Protein AF-N1QW57-F1 (afdb_monomer)

pLDDT: mean 80.76, std 14.28, range [42.31, 97.06]

Radius of gyration: 28.17 Å; Cα contacts (8 Å, |Δi|>4): 76; chains: 1; bounding box: 62×43×68 Å

InterPro domains:
  IPR036249 Thioredoxin-like superfamily [SSF52833] (22-96)

Secondary structure (DSSP, 8-state):
-HHHHHHHHHHHHHHHHHHHHHHHHHHHHHHTT--HHHHHHHHHHHHHHHHHHHHHHHHHHHTTTTSEEE--HHHHHHHHHH-S--EEE---SSSS-----EEE---

Structure (mmCIF, N/CA/C/O backbone):
data_AF-N1QW57-F1
#
_entry.id   AF-N1QW57-F1
#
loop_
_atom_site.group_PDB
_atom_site.id
_atom_site.type_sy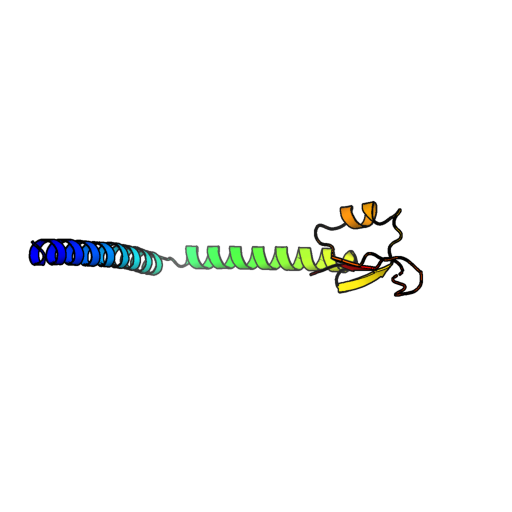mbol
_atom_site.label_atom_id
_atom_site.label_alt_id
_atom_site.label_comp_id
_atom_site.label_asym_id
_atom_site.label_entity_id
_atom_site.label_seq_id
_atom_site.pdbx_PDB_ins_code
_atom_site.Cartn_x
_atom_site.Cartn_y
_atom_site.Cartn_z
_atom_site.occupancy
_atom_site.B_iso_or_equiv
_atom_site.auth_seq_id
_atom_site.auth_comp_id
_atom_site.auth_asym_id
_atom_site.auth_atom_id
_atom_site.pdbx_PDB_model_num
ATOM 1 N N . MET A 1 1 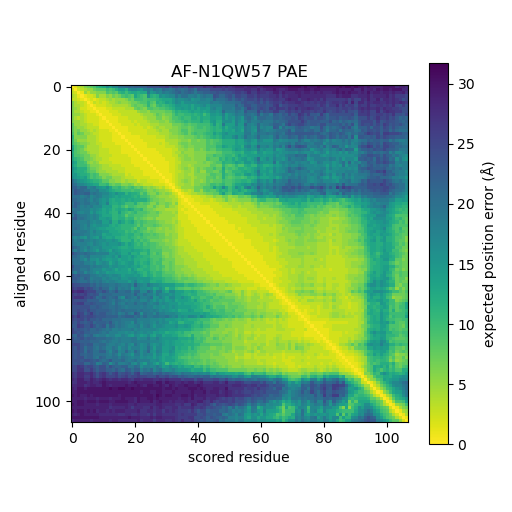? -10.696 32.032 45.549 1.00 55.47 1 MET A N 1
ATOM 2 C CA . MET A 1 1 ? -11.832 31.675 44.654 1.00 55.47 1 MET A CA 1
ATOM 3 C C . MET A 1 1 ? -11.753 30.224 44.155 1.00 55.47 1 MET A C 1
ATOM 5 O O . MET A 1 1 ? -12.506 29.806 43.285 1.00 55.47 1 MET A O 1
ATOM 9 N N . ASP A 1 2 ? -10.868 29.422 44.732 1.00 60.19 2 ASP A N 1
ATOM 10 C CA . ASP A 1 2 ? -10.114 28.413 43.985 1.00 60.19 2 ASP A CA 1
ATOM 11 C C . ASP A 1 2 ? -10.841 27.064 43.961 1.00 60.19 2 ASP A C 1
ATOM 13 O O . ASP A 1 2 ? -10.852 26.379 42.943 1.00 60.19 2 ASP A O 1
ATOM 17 N N . GLY A 1 3 ? -11.586 26.749 45.029 1.00 69.44 3 GLY A N 1
ATOM 18 C CA . GLY A 1 3 ? -12.491 25.595 45.067 1.00 69.44 3 GLY A CA 1
ATOM 19 C C . GLY A 1 3 ? -13.627 25.661 44.036 1.00 69.44 3 GLY A C 1
ATOM 20 O O . GLY A 1 3 ? -14.064 24.620 43.556 1.00 69.44 3 GLY A O 1
ATOM 21 N N . VAL A 1 4 ? -14.066 26.862 43.630 1.00 76.31 4 VAL A N 1
ATOM 22 C CA . VAL A 1 4 ? -15.073 27.018 42.559 1.00 76.31 4 VAL A CA 1
ATOM 23 C C . VAL A 1 4 ? -14.456 26.699 41.195 1.00 76.31 4 VAL A C 1
ATOM 25 O O . VAL A 1 4 ? -15.071 26.010 40.387 1.00 76.31 4 VAL A O 1
ATOM 28 N N . ILE A 1 5 ? -13.214 27.136 40.961 1.00 79.12 5 ILE A N 1
ATOM 29 C CA . ILE A 1 5 ? -12.457 26.824 39.739 1.00 79.12 5 ILE A CA 1
ATOM 30 C C . ILE A 1 5 ? -12.185 25.313 39.659 1.00 79.12 5 ILE A C 1
ATOM 32 O O . ILE A 1 5 ? -12.412 24.712 38.611 1.00 79.12 5 ILE A O 1
ATOM 36 N N . GLY A 1 6 ? -11.800 24.686 40.777 1.00 79.56 6 GLY A N 1
ATOM 37 C CA . GLY A 1 6 ? -11.630 23.233 40.880 1.00 79.56 6 GLY A CA 1
ATOM 38 C C . GLY A 1 6 ? -12.894 22.456 40.501 1.00 79.56 6 GLY A C 1
ATOM 39 O O . GLY A 1 6 ? -12.837 21.602 39.621 1.00 79.56 6 GLY A O 1
ATOM 40 N N . GLN A 1 7 ? -14.051 22.808 41.074 1.00 81.06 7 GLN A N 1
ATOM 41 C CA . GLN A 1 7 ? -15.334 22.163 40.749 1.00 81.06 7 GLN A CA 1
ATOM 42 C C . GLN A 1 7 ? -15.790 22.376 39.295 1.00 81.06 7 GLN A C 1
ATOM 44 O O . GLN A 1 7 ? -16.505 21.536 38.748 1.00 81.06 7 GLN A O 1
ATOM 49 N N . ILE A 1 8 ? -15.423 23.493 38.659 1.00 84.31 8 ILE A N 1
ATOM 50 C CA . ILE A 1 8 ? -15.710 23.730 37.23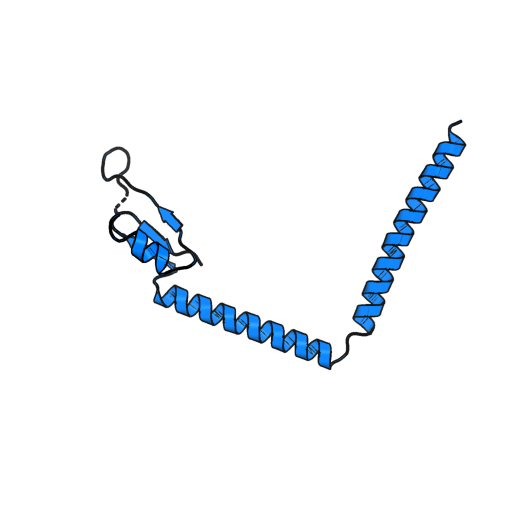5 1.00 84.31 8 ILE A CA 1
ATOM 51 C C . ILE A 1 8 ? -14.820 22.839 36.361 1.00 84.31 8 ILE A C 1
ATOM 53 O O . ILE A 1 8 ? -15.330 22.184 35.451 1.00 84.31 8 ILE A O 1
ATOM 57 N N . LEU A 1 9 ? -13.519 22.766 36.661 1.00 85.56 9 LEU A N 1
ATOM 58 C CA . LEU A 1 9 ? -12.569 21.923 35.935 1.00 85.56 9 LEU A CA 1
ATOM 59 C C . LEU A 1 9 ? -12.914 20.432 36.071 1.00 85.56 9 LEU A C 1
ATOM 61 O O . LEU A 1 9 ? -12.962 19.724 35.070 1.00 85.56 9 LEU A O 1
ATOM 65 N N . GLU A 1 10 ? -13.231 19.975 37.283 1.00 86.62 10 GLU A N 1
ATOM 66 C CA . GLU A 1 10 ? -13.686 18.608 37.565 1.00 86.62 10 GLU A CA 1
ATOM 67 C C . GLU A 1 10 ? -14.921 18.243 36.725 1.00 86.62 10 GLU A C 1
ATOM 69 O O . GLU A 1 10 ? -14.929 17.217 36.046 1.00 86.62 10 GLU A O 1
ATOM 74 N N . LYS A 1 11 ? -15.934 19.121 36.675 1.00 87.44 11 LYS A N 1
ATOM 75 C CA . LYS A 1 11 ? -17.132 18.922 35.841 1.00 87.44 11 LYS A CA 1
ATOM 76 C C . LYS A 1 11 ? -16.829 18.910 34.343 1.00 87.44 11 LYS A C 1
ATOM 78 O O . LYS A 1 11 ? -17.452 18.136 33.619 1.00 87.44 11 LYS A O 1
ATOM 83 N N . GLN A 1 12 ? -15.892 19.731 33.866 1.00 86.00 12 GLN A N 1
ATOM 84 C CA . GLN A 1 12 ? -15.476 19.714 32.459 1.00 86.00 12 GLN A CA 1
ATOM 85 C C . GLN A 1 12 ? -14.743 18.417 32.098 1.00 86.00 12 GLN A C 1
ATOM 87 O O . GLN A 1 12 ? -15.057 17.821 31.069 1.00 86.00 12 GLN A O 1
ATOM 92 N N . VAL A 1 13 ? -13.840 17.931 32.956 1.00 90.25 13 VAL A N 1
ATOM 93 C CA . VAL A 1 13 ? -13.162 16.636 32.770 1.00 90.25 13 VAL A CA 1
ATOM 94 C C . VAL A 1 13 ? -14.171 15.485 32.798 1.00 90.25 13 VAL A C 1
ATOM 96 O O . VAL A 1 13 ? -14.146 14.640 31.907 1.00 90.25 13 VAL A O 1
ATOM 99 N N . LEU A 1 14 ? -15.113 15.485 33.748 1.00 92.69 14 LEU A N 1
ATOM 100 C CA . LEU A 1 14 ? -16.160 14.462 33.839 1.00 92.69 14 LEU A CA 1
ATOM 101 C C . LEU A 1 14 ? -17.086 14.469 32.608 1.00 92.69 14 LEU A C 1
ATOM 103 O O . LEU A 1 14 ? -17.470 13.412 32.114 1.00 92.69 14 LEU A O 1
ATOM 107 N N . SER A 1 15 ? -17.423 15.653 32.085 1.00 91.94 15 SER A N 1
ATOM 108 C CA . SER A 1 15 ? -18.224 15.781 30.861 1.00 91.94 15 SER A CA 1
ATOM 109 C C . SER A 1 15 ? -17.465 15.340 29.609 1.00 91.94 15 SER A C 1
ATOM 111 O O . SER A 1 15 ? -18.083 14.799 28.695 1.00 91.94 15 SER A O 1
ATOM 113 N N . ALA A 1 16 ? -16.151 15.574 29.549 1.00 91.19 16 ALA A N 1
ATOM 114 C CA . ALA A 1 16 ? -15.314 15.129 28.440 1.00 91.19 16 ALA A CA 1
ATOM 115 C C . ALA A 1 16 ? -15.108 13.607 28.462 1.00 91.19 16 ALA A C 1
ATOM 117 O O . ALA A 1 16 ? -15.140 12.984 27.406 1.00 91.19 16 ALA A O 1
ATOM 118 N N . ALA A 1 17 ? -14.957 13.011 29.650 1.00 91.88 17 ALA A N 1
ATOM 119 C CA . ALA A 1 17 ? -14.893 11.562 29.824 1.00 91.88 17 ALA A CA 1
ATOM 120 C C . ALA A 1 17 ? -16.179 10.886 29.324 1.00 91.88 17 ALA A C 1
ATOM 122 O O . ALA A 1 17 ? -16.104 10.026 28.451 1.00 91.88 17 ALA A O 1
ATOM 123 N N . LYS A 1 18 ? -17.354 11.360 29.766 1.00 94.31 18 LYS A N 1
ATOM 124 C CA . LYS A 1 18 ? -18.646 10.831 29.300 1.00 94.31 18 LYS A CA 1
ATOM 125 C C . LYS A 1 18 ? -18.822 10.918 27.788 1.00 94.31 18 LYS A C 1
ATOM 127 O O . LYS A 1 18 ? -19.124 9.915 27.166 1.00 94.31 18 LYS A O 1
ATOM 132 N N . ALA A 1 19 ? -18.506 12.059 27.172 1.00 93.19 19 ALA A N 1
ATOM 133 C CA . ALA A 1 19 ? -18.589 12.207 25.715 1.00 93.19 19 ALA A CA 1
ATOM 134 C C . ALA A 1 19 ? -17.623 11.286 24.926 1.00 93.19 19 ALA A C 1
ATOM 136 O O . ALA A 1 19 ? -17.761 11.146 23.708 1.00 93.19 19 ALA A O 1
ATOM 137 N N . VAL A 1 20 ? -16.637 10.671 25.591 1.00 94.25 20 VAL A N 1
ATOM 138 C CA . VAL A 1 20 ? -15.782 9.612 25.031 1.00 94.25 20 VAL A CA 1
ATOM 139 C C . VAL A 1 20 ? -16.356 8.218 25.314 1.00 94.25 20 VAL A C 1
ATOM 141 O O . VAL A 1 20 ? -16.298 7.377 24.421 1.00 94.25 20 VAL A O 1
ATOM 144 N N . GLU A 1 21 ? -16.940 7.985 26.495 1.00 94.69 21 GLU A N 1
ATOM 145 C CA . GLU A 1 21 ? -17.665 6.751 26.848 1.00 94.69 21 GLU A CA 1
ATOM 146 C C . GLU A 1 21 ? -18.907 6.553 25.961 1.00 94.69 21 GLU A C 1
ATOM 148 O O . GLU A 1 21 ? -18.986 5.546 25.265 1.00 94.69 21 GLU A O 1
ATOM 153 N N . ASP A 1 22 ? -19.796 7.549 25.869 1.00 95.25 22 ASP A N 1
ATOM 154 C CA . ASP A 1 22 ? -21.002 7.536 25.022 1.00 95.25 22 ASP A CA 1
ATOM 155 C C . ASP A 1 22 ? -20.648 7.160 23.565 1.00 95.25 22 ASP A C 1
ATOM 157 O O . ASP A 1 22 ? -21.285 6.320 22.928 1.00 95.25 22 ASP A O 1
ATOM 161 N N . LYS A 1 23 ? -19.557 7.741 23.048 1.00 93.69 23 LYS A N 1
ATOM 162 C CA . LYS A 1 23 ? -19.041 7.494 21.695 1.00 93.69 23 LYS A CA 1
ATOM 163 C C . LYS A 1 23 ? -18.382 6.116 21.537 1.00 93.69 23 LYS A C 1
ATOM 165 O O . LYS A 1 23 ? -18.281 5.611 20.415 1.00 93.69 23 LYS A O 1
ATOM 170 N N . LEU A 1 24 ? -17.871 5.520 22.612 1.00 93.44 24 LEU A N 1
ATOM 171 C CA . LEU A 1 24 ? -17.339 4.157 22.602 1.00 93.44 24 LEU A CA 1
ATOM 172 C C . LEU A 1 24 ? -18.489 3.142 22.606 1.00 93.44 24 LEU A C 1
ATOM 174 O O . LEU A 1 24 ? -18.470 2.218 21.794 1.00 93.44 24 LEU A O 1
ATOM 178 N N . ASP A 1 25 ? -19.518 3.375 23.419 1.00 93.50 25 ASP A N 1
ATOM 179 C CA . ASP A 1 25 ? -20.730 2.553 23.469 1.00 93.50 25 ASP A CA 1
ATOM 180 C C . ASP A 1 25 ? -21.497 2.587 22.137 1.00 93.50 25 ASP A C 1
ATOM 182 O O . ASP A 1 25 ? -21.926 1.539 21.653 1.00 93.50 25 ASP A O 1
ATOM 186 N N . GLU A 1 26 ? -21.581 3.741 21.459 1.00 92.81 26 GLU A N 1
ATOM 187 C CA . GLU A 1 26 ? -22.100 3.828 20.082 1.00 92.81 26 GLU A CA 1
ATOM 188 C C . GLU A 1 26 ? -21.339 2.914 19.102 1.00 92.81 26 GLU A C 1
ATOM 190 O O . GLU A 1 26 ? -21.952 2.273 18.246 1.00 92.81 26 GLU A O 1
ATOM 195 N N . GLN A 1 27 ? -20.008 2.826 19.222 1.00 88.62 27 GLN A N 1
ATOM 196 C CA . GLN A 1 27 ? -19.179 1.976 18.359 1.00 88.62 27 GLN A CA 1
ATOM 197 C C . GLN A 1 27 ? -19.322 0.488 18.704 1.00 88.62 27 GLN A C 1
ATOM 199 O O . GLN A 1 27 ? -19.371 -0.339 17.792 1.00 88.62 27 GLN A O 1
ATOM 204 N N . ILE A 1 28 ? -19.438 0.138 19.988 1.00 89.88 28 ILE A N 1
ATOM 205 C CA . ILE A 1 28 ? -19.708 -1.236 20.439 1.00 89.88 28 ILE A CA 1
ATOM 206 C C . ILE A 1 28 ? -21.083 -1.681 19.930 1.00 89.88 28 ILE A C 1
ATOM 208 O O . ILE A 1 28 ? -21.184 -2.683 19.224 1.00 89.88 28 ILE A O 1
ATOM 212 N N . ALA A 1 29 ? -22.123 -0.882 20.169 1.00 88.94 29 ALA A N 1
ATOM 213 C CA . ALA A 1 29 ? -23.485 -1.186 19.744 1.00 88.94 29 ALA A CA 1
ATOM 214 C C . ALA A 1 29 ? -23.664 -1.178 18.212 1.00 88.94 29 ALA A C 1
ATOM 216 O O . ALA A 1 29 ? -24.655 -1.717 17.718 1.00 88.94 29 ALA A O 1
ATOM 217 N N . ALA A 1 30 ? -22.749 -0.566 17.451 1.00 84.75 30 ALA A N 1
ATOM 218 C CA . ALA A 1 30 ? -22.682 -0.693 15.994 1.00 84.75 30 ALA A CA 1
ATOM 219 C C . ALA A 1 30 ? -22.007 -2.006 15.555 1.00 84.75 30 ALA A C 1
ATOM 221 O O . ALA A 1 30 ? -22.482 -2.644 14.620 1.00 84.75 30 ALA A O 1
ATOM 222 N N . LEU A 1 31 ? -20.947 -2.444 16.245 1.00 81.00 31 LEU A N 1
ATOM 223 C CA . LEU A 1 31 ? -20.282 -3.729 15.985 1.00 81.00 31 LEU A CA 1
ATOM 224 C C . LEU A 1 31 ? -21.172 -4.932 16.334 1.00 81.00 31 LEU A C 1
ATOM 226 O O . LEU A 1 31 ? -21.158 -5.921 15.609 1.00 81.00 31 LEU A O 1
ATOM 230 N N . GLU A 1 32 ? -21.986 -4.840 17.389 1.00 80.94 32 GLU A N 1
ATOM 231 C CA . GLU A 1 32 ? -22.980 -5.868 17.749 1.00 80.94 32 GLU A CA 1
ATOM 232 C C . GLU A 1 32 ? -24.142 -5.976 16.746 1.00 80.94 32 GLU A C 1
ATOM 234 O O . GLU A 1 32 ? -24.828 -6.995 16.697 1.00 80.94 32 GLU A O 1
ATOM 239 N N . ARG A 1 33 ? -24.362 -4.932 15.936 1.00 81.56 33 ARG A N 1
ATOM 240 C CA . ARG A 1 33 ? -25.363 -4.894 14.859 1.00 81.56 33 ARG A CA 1
ATOM 241 C C . ARG A 1 33 ? -24.813 -5.306 13.491 1.00 81.56 33 ARG A C 1
ATOM 243 O O . ARG A 1 33 ? -25.586 -5.330 12.539 1.00 81.56 33 ARG A O 1
ATOM 250 N N . LEU A 1 34 ? -23.518 -5.616 13.387 1.00 79.50 34 LEU A N 1
ATOM 251 C CA . LEU A 1 34 ? -22.882 -6.021 12.135 1.00 79.50 34 LEU A CA 1
ATOM 252 C C . LEU A 1 34 ? -23.418 -7.395 11.703 1.00 79.50 34 LEU A C 1
ATOM 254 O O . LEU A 1 34 ? -23.124 -8.413 12.333 1.00 79.50 34 LEU A O 1
ATOM 258 N N . ASP A 1 35 ? -24.229 -7.415 10.650 1.00 82.19 35 ASP A N 1
ATOM 259 C CA . ASP A 1 35 ? -24.908 -8.627 10.198 1.00 82.19 35 ASP A CA 1
ATOM 260 C C . ASP A 1 35 ? -23.993 -9.540 9.339 1.00 82.19 35 ASP A C 1
ATOM 262 O O . ASP A 1 35 ? -22.872 -9.161 8.970 1.00 82.19 35 ASP A O 1
ATOM 266 N N . PRO A 1 36 ? -24.406 -10.793 9.052 1.00 82.94 36 PRO A N 1
ATOM 267 C CA . PRO A 1 36 ? -23.597 -11.714 8.252 1.00 82.94 36 PRO A CA 1
ATOM 268 C C . PRO A 1 36 ? -23.309 -11.224 6.824 1.00 82.94 36 PRO A C 1
ATOM 270 O O . PRO A 1 36 ? -22.278 -11.601 6.259 1.00 82.94 36 PRO A O 1
ATOM 273 N N . ASP A 1 37 ? -24.177 -10.381 6.258 1.00 85.25 37 ASP A N 1
AT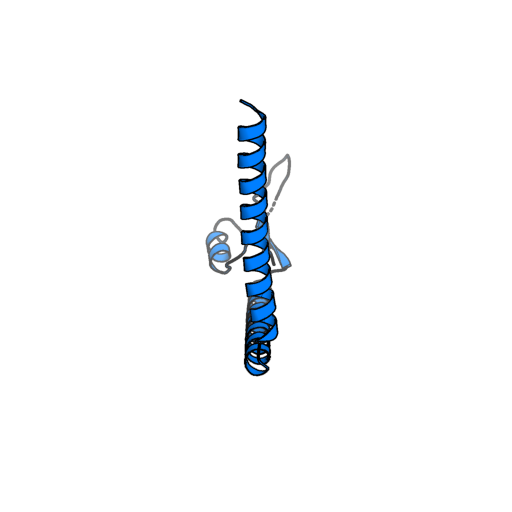OM 274 C CA . ASP A 1 37 ? -24.052 -9.879 4.890 1.00 85.25 37 ASP A CA 1
ATOM 275 C C . ASP A 1 37 ? -23.026 -8.731 4.834 1.00 85.25 37 ASP A C 1
ATOM 277 O O . ASP A 1 37 ? -22.168 -8.719 3.948 1.00 85.25 37 ASP A O 1
ATOM 281 N N . ASP A 1 38 ? -23.006 -7.845 5.836 1.00 87.38 38 ASP A N 1
ATOM 282 C CA . ASP A 1 38 ? -21.948 -6.847 6.063 1.00 87.38 38 ASP A CA 1
ATOM 283 C C . ASP A 1 38 ? -20.560 -7.508 6.209 1.00 87.38 38 ASP A C 1
ATOM 285 O O . ASP A 1 38 ? -19.552 -7.025 5.672 1.00 87.38 38 ASP A O 1
ATOM 289 N N . ILE A 1 39 ? -20.490 -8.649 6.908 1.00 87.62 39 ILE A N 1
ATOM 290 C CA . ILE A 1 39 ? -19.249 -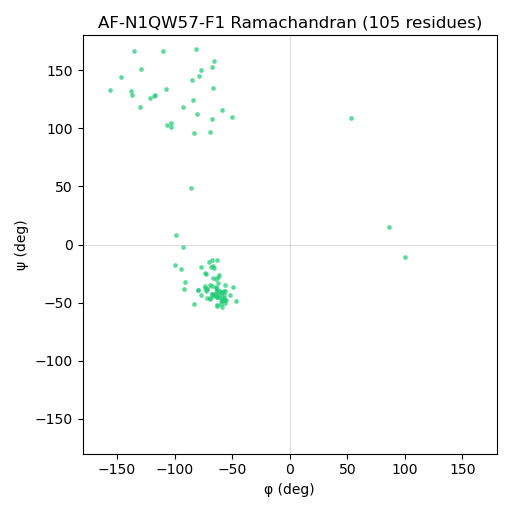9.418 7.095 1.00 87.62 39 ILE A CA 1
ATOM 291 C C . ILE A 1 39 ? -18.756 -10.015 5.767 1.00 87.62 39 ILE A C 1
ATOM 293 O O . ILE A 1 39 ? -17.557 -9.921 5.467 1.00 87.62 39 ILE A O 1
ATOM 297 N N . GLU A 1 40 ? -19.638 -10.596 4.949 1.00 90.81 40 GLU A N 1
ATOM 298 C CA . GLU A 1 40 ? -19.243 -11.139 3.643 1.00 90.81 40 GLU A CA 1
ATOM 299 C C . GLU A 1 40 ? -18.928 -10.014 2.639 1.00 90.81 40 GLU A C 1
ATOM 301 O O . GLU A 1 40 ? -17.912 -10.091 1.950 1.00 90.81 40 GLU A O 1
ATOM 306 N N . ALA A 1 41 ? -19.664 -8.898 2.637 1.00 91.81 41 ALA A N 1
ATOM 307 C CA . ALA A 1 41 ? -19.338 -7.714 1.834 1.00 91.81 41 ALA A CA 1
ATOM 308 C C . ALA A 1 41 ? -17.957 -7.124 2.196 1.00 91.81 41 ALA A C 1
ATOM 310 O O . ALA A 1 41 ? -17.161 -6.753 1.321 1.00 91.81 41 ALA A O 1
ATOM 311 N N . LEU A 1 42 ? -17.605 -7.093 3.487 1.00 91.50 42 LEU A N 1
ATOM 312 C CA . LEU A 1 42 ? -16.265 -6.723 3.954 1.00 91.50 42 LEU A CA 1
ATOM 313 C C . LEU A 1 42 ? -15.194 -7.721 3.475 1.00 91.50 42 LEU A C 1
ATOM 315 O O . LEU A 1 42 ? -14.075 -7.315 3.130 1.00 91.50 42 LEU A O 1
ATOM 319 N N . ARG A 1 43 ? -15.516 -9.017 3.427 1.00 94.31 43 ARG A N 1
ATOM 320 C CA . ARG A 1 43 ? -14.632 -10.082 2.932 1.00 94.31 43 ARG A CA 1
ATOM 321 C C . ARG A 1 43 ? -14.414 -9.980 1.421 1.00 94.31 43 ARG A C 1
ATOM 323 O O . ARG A 1 43 ? -13.258 -9.982 0.994 1.00 94.31 43 ARG A O 1
ATOM 330 N N . GLU A 1 44 ? -15.466 -9.797 0.626 1.00 95.75 44 GLU A N 1
ATOM 331 C CA . GLU A 1 44 ? -15.383 -9.541 -0.817 1.00 95.75 44 GLU A CA 1
ATOM 332 C C . GLU A 1 44 ? -14.527 -8.307 -1.113 1.00 95.75 44 GLU A C 1
ATOM 334 O O . GLU A 1 44 ? -13.592 -8.365 -1.919 1.00 95.75 44 GLU A O 1
ATOM 339 N N . ARG A 1 45 ? -14.770 -7.199 -0.397 1.00 95.81 45 ARG A N 1
ATOM 340 C CA . ARG A 1 45 ? -13.989 -5.960 -0.514 1.00 95.81 45 ARG A CA 1
ATOM 341 C C . ARG A 1 45 ? -12.501 -6.196 -0.243 1.00 95.81 45 ARG A C 1
ATOM 343 O O . ARG A 1 45 ? -11.662 -5.702 -1.002 1.00 95.81 45 ARG A O 1
ATOM 350 N N . ARG A 1 46 ? -12.158 -6.974 0.792 1.00 96.94 46 ARG A N 1
ATOM 351 C CA . ARG A 1 46 ? -10.770 -7.374 1.099 1.00 96.94 46 ARG A CA 1
ATOM 352 C C . ARG A 1 46 ? -10.178 -8.260 -0.003 1.00 96.94 46 ARG A C 1
ATOM 354 O O . ARG A 1 46 ? -9.051 -8.014 -0.432 1.00 96.94 46 ARG A O 1
ATOM 361 N N . ILE A 1 47 ? -10.923 -9.241 -0.518 1.00 96.75 47 ILE A N 1
ATOM 362 C CA . ILE A 1 47 ? -10.482 -10.114 -1.622 1.00 96.75 47 ILE A CA 1
ATOM 363 C C . ILE A 1 47 ? -10.212 -9.295 -2.892 1.00 96.75 47 ILE A C 1
ATOM 365 O O . ILE A 1 47 ? -9.160 -9.456 -3.513 1.00 96.75 47 ILE A O 1
ATOM 369 N N . LEU A 1 48 ? -11.099 -8.364 -3.250 1.00 97.06 48 LEU A N 1
ATOM 370 C CA . LEU A 1 48 ? -10.932 -7.468 -4.397 1.00 97.06 48 LEU A CA 1
ATOM 371 C C . LEU A 1 48 ? -9.717 -6.539 -4.234 1.00 97.06 48 LEU A C 1
ATOM 373 O O . LEU A 1 48 ? -8.959 -6.343 -5.185 1.00 97.06 48 LEU A O 1
ATOM 377 N N . GLN A 1 49 ? -9.484 -6.000 -3.033 1.00 96.06 49 GLN A N 1
ATOM 378 C CA . GLN A 1 49 ? -8.278 -5.223 -2.724 1.00 96.06 49 GLN A CA 1
ATOM 379 C C . GLN A 1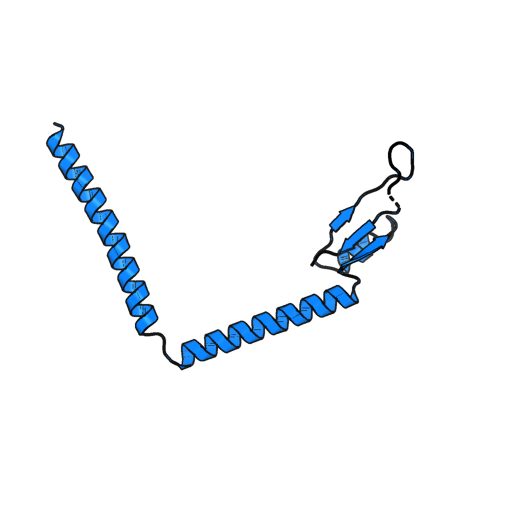 49 ? -6.999 -6.064 -2.873 1.00 96.06 49 GLN A C 1
A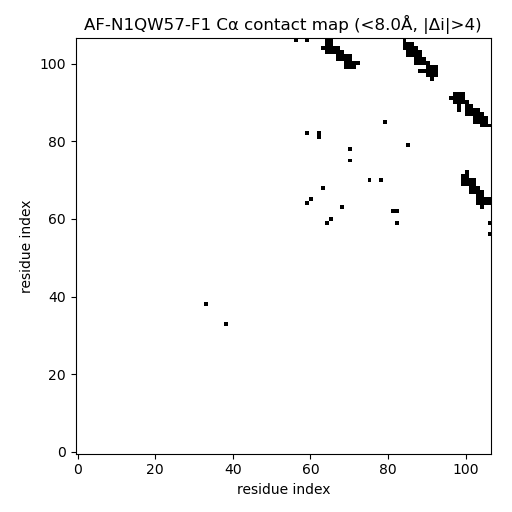TOM 381 O O . GLN A 1 49 ? -6.028 -5.593 -3.472 1.00 96.06 49 GLN A O 1
ATOM 386 N N . MET A 1 50 ? -7.000 -7.312 -2.389 1.00 95.75 50 MET A N 1
ATOM 387 C CA . MET A 1 50 ? -5.865 -8.234 -2.516 1.00 95.75 50 MET A CA 1
ATOM 388 C C . MET A 1 50 ? -5.592 -8.638 -3.971 1.00 95.75 50 MET A C 1
ATOM 390 O O . MET A 1 50 ? -4.430 -8.620 -4.380 1.00 95.75 50 MET A O 1
ATOM 394 N N . ARG A 1 51 ? -6.633 -8.926 -4.770 1.00 96.44 51 ARG A N 1
ATOM 395 C CA . ARG A 1 51 ? -6.516 -9.202 -6.217 1.00 96.44 51 ARG A CA 1
ATOM 396 C C . ARG A 1 51 ? -5.894 -8.015 -6.955 1.00 96.44 51 ARG A C 1
ATOM 398 O O . ARG A 1 51 ? -4.811 -8.159 -7.516 1.00 96.44 51 ARG A O 1
ATOM 405 N N . ARG A 1 52 ? -6.456 -6.810 -6.791 1.00 95.31 52 ARG A N 1
ATOM 406 C CA . ARG A 1 52 ? -5.904 -5.563 -7.359 1.00 95.31 52 ARG A CA 1
ATOM 407 C C . ARG A 1 52 ? -4.456 -5.297 -6.931 1.00 95.31 52 ARG A C 1
ATOM 409 O O . ARG A 1 52 ? -3.673 -4.747 -7.702 1.00 95.31 52 ARG A O 1
ATOM 416 N N . ALA A 1 53 ? -4.075 -5.653 -5.703 1.00 91.44 53 ALA A N 1
ATOM 417 C CA . ALA A 1 53 ? -2.694 -5.523 -5.232 1.00 91.44 53 ALA A CA 1
ATOM 418 C C . ALA A 1 53 ? -1.751 -6.576 -5.847 1.00 91.44 53 ALA A C 1
ATOM 420 O O . ALA A 1 53 ? -0.596 -6.262 -6.134 1.00 91.44 53 ALA A O 1
ATOM 421 N N . ALA A 1 54 ? -2.224 -7.803 -6.079 1.00 92.69 54 ALA A N 1
ATOM 422 C CA . ALA A 1 54 ? -1.472 -8.833 -6.792 1.00 92.69 54 ALA A CA 1
ATOM 423 C C . ALA A 1 54 ? -1.286 -8.477 -8.277 1.00 92.69 54 ALA A C 1
ATOM 425 O O . ALA A 1 54 ? -0.171 -8.582 -8.779 1.00 92.69 54 ALA A O 1
ATOM 426 N N . GLU A 1 55 ? -2.331 -7.970 -8.936 1.00 93.50 55 GLU A N 1
ATOM 427 C CA . GLU A 1 55 ? -2.304 -7.460 -10.315 1.00 93.50 55 GLU A CA 1
ATOM 428 C C . GLU A 1 55 ? -1.274 -6.332 -10.484 1.00 93.50 55 GLU A C 1
ATOM 430 O O . GLU A 1 55 ? -0.430 -6.402 -11.379 1.00 93.50 55 GLU A O 1
ATOM 435 N N . ARG A 1 56 ? -1.264 -5.331 -9.585 1.00 89.81 56 ARG A N 1
ATOM 436 C CA . ARG A 1 56 ? -0.238 -4.269 -9.599 1.00 89.81 56 ARG A CA 1
ATOM 437 C C . ARG A 1 56 ? 1.172 -4.832 -9.438 1.00 89.81 56 ARG A C 1
ATOM 439 O O . ARG A 1 56 ? 2.025 -4.521 -10.260 1.00 89.81 56 ARG A O 1
ATOM 446 N N . ARG A 1 57 ? 1.412 -5.718 -8.461 1.00 87.94 57 ARG A N 1
ATOM 447 C CA . ARG A 1 57 ? 2.727 -6.370 -8.281 1.00 87.94 57 ARG A CA 1
ATOM 448 C C . ARG A 1 57 ? 3.142 -7.229 -9.481 1.00 87.94 57 ARG A C 1
ATOM 450 O O .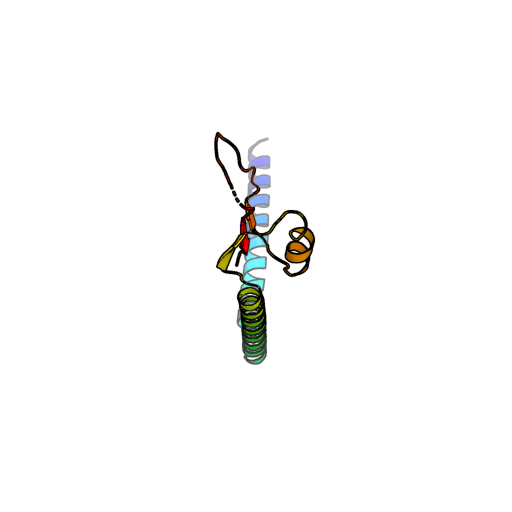 ARG A 1 57 ? 4.331 -7.322 -9.769 1.00 87.94 57 ARG A O 1
ATOM 457 N N . ALA A 1 58 ? 2.196 -7.853 -10.183 1.00 89.44 58 ALA A N 1
ATOM 458 C CA . ALA A 1 58 ? 2.473 -8.602 -11.406 1.00 89.44 58 ALA A CA 1
ATOM 459 C C . ALA A 1 58 ? 2.873 -7.670 -12.562 1.00 89.44 58 ALA A C 1
ATOM 461 O O . ALA A 1 58 ? 3.897 -7.916 -13.197 1.00 89.44 58 ALA A O 1
ATOM 462 N N . LYS A 1 59 ? 2.139 -6.565 -12.773 1.00 88.56 59 LYS A N 1
ATOM 463 C CA . LYS A 1 59 ? 2.501 -5.521 -13.747 1.00 88.56 59 LYS A CA 1
ATOM 464 C C . LYS A 1 59 ? 3.871 -4.914 -13.433 1.00 88.56 59 LYS A C 1
ATOM 466 O O . LYS A 1 59 ? 4.694 -4.788 -14.328 1.00 88.56 59 LYS A O 1
ATOM 471 N N . TRP A 1 60 ? 4.125 -4.574 -12.171 1.00 86.25 60 TRP A N 1
ATOM 472 C CA . TRP A 1 60 ? 5.408 -4.045 -11.712 1.00 86.25 60 TRP A CA 1
ATOM 473 C C . TRP A 1 60 ? 6.553 -5.032 -11.988 1.00 86.25 60 TRP A C 1
ATOM 475 O O . TRP A 1 60 ? 7.538 -4.645 -12.607 1.00 86.25 60 TRP A O 1
ATOM 485 N N . ARG A 1 61 ? 6.414 -6.325 -11.663 1.00 84.62 61 ARG A N 1
ATOM 486 C CA . ARG A 1 61 ? 7.438 -7.326 -12.023 1.00 84.62 61 ARG A CA 1
ATOM 487 C C . ARG A 1 61 ? 7.667 -7.415 -13.539 1.00 84.62 61 ARG A C 1
ATOM 489 O O . ARG A 1 61 ? 8.808 -7.484 -13.970 1.00 84.62 61 ARG A O 1
ATOM 496 N N . ALA A 1 62 ? 6.607 -7.357 -14.347 1.00 85.12 62 ALA A N 1
ATOM 497 C CA . ALA A 1 62 ? 6.714 -7.341 -15.811 1.00 85.12 62 ALA A CA 1
ATOM 498 C C . ALA A 1 62 ? 7.362 -6.057 -16.382 1.00 85.12 62 ALA A C 1
ATOM 500 O O . ALA A 1 62 ? 7.745 -6.037 -17.547 1.00 85.12 62 ALA A O 1
ATOM 501 N N . LEU A 1 63 ? 7.498 -5.004 -15.567 1.00 82.19 63 LEU A N 1
ATOM 502 C CA . LEU A 1 63 ? 8.229 -3.768 -15.867 1.00 82.19 63 LEU A CA 1
ATOM 503 C C . LEU A 1 63 ? 9.646 -3.743 -15.251 1.00 82.19 63 LEU A C 1
ATOM 505 O O . LEU A 1 63 ? 10.279 -2.694 -15.268 1.00 82.19 63 LEU A O 1
ATOM 509 N N . GLY A 1 64 ? 10.138 -4.852 -14.682 1.00 80.94 64 GLY A N 1
ATOM 510 C CA . GLY A 1 64 ? 11.468 -4.933 -14.056 1.00 80.94 64 GLY A CA 1
ATOM 511 C C . GLY A 1 64 ? 11.533 -4.494 -12.585 1.00 80.94 64 GLY A C 1
ATOM 512 O O . GLY A 1 64 ? 12.618 -4.258 -12.058 1.00 80.94 64 GLY A O 1
ATOM 513 N N . HIS A 1 65 ? 10.399 -4.368 -11.883 1.00 82.44 65 HIS A N 1
ATOM 514 C CA . HIS A 1 65 ? 10.426 -4.044 -10.450 1.00 82.44 65 HIS A CA 1
ATOM 515 C C . HIS A 1 65 ? 11.032 -5.163 -9.601 1.00 82.44 65 HIS A C 1
ATOM 517 O O . HIS A 1 65 ? 10.653 -6.330 -9.723 1.00 82.44 65 HIS A O 1
ATOM 523 N N . GLY A 1 66 ? 11.905 -4.762 -8.674 1.00 76.62 66 GLY A N 1
ATOM 524 C CA . GLY A 1 66 ? 12.713 -5.647 -7.833 1.00 76.62 66 GLY A CA 1
ATOM 525 C C . GLY A 1 66 ? 14.161 -5.826 -8.305 1.00 76.62 66 GLY A C 1
ATOM 526 O O . GLY A 1 66 ? 14.964 -6.349 -7.537 1.00 76.62 66 GLY A O 1
ATOM 527 N N . GLU A 1 67 ? 14.510 -5.363 -9.508 1.00 75.31 67 GLU A N 1
ATOM 528 C CA . GLU A 1 67 ? 15.861 -5.465 -10.075 1.00 75.31 67 GLU A CA 1
ATOM 529 C C . GLU A 1 67 ? 16.564 -4.092 -10.155 1.00 75.31 67 GLU A C 1
ATOM 531 O O . GLU A 1 67 ? 15.957 -3.039 -9.939 1.00 75.31 67 GLU A O 1
ATOM 536 N N . TYR A 1 68 ? 17.879 -4.121 -10.394 1.00 77.31 68 TYR A N 1
ATOM 537 C CA . TYR A 1 68 ? 18.755 -2.954 -10.550 1.00 77.31 68 TYR A CA 1
ATOM 538 C C . TYR A 1 68 ? 19.041 -2.785 -12.045 1.00 77.31 68 TYR A C 1
ATOM 540 O O . TYR A 1 68 ? 19.804 -3.568 -12.611 1.00 77.31 68 TYR A O 1
ATOM 548 N N . THR A 1 69 ? 18.412 -1.806 -12.696 1.00 76.75 69 THR A N 1
ATOM 549 C CA . THR A 1 69 ? 18.547 -1.596 -14.147 1.00 76.75 69 THR A CA 1
ATOM 550 C C . THR A 1 69 ? 19.173 -0.244 -14.446 1.00 76.75 69 THR A C 1
ATOM 552 O O . THR A 1 69 ? 18.710 0.787 -13.961 1.00 76.75 69 THR A O 1
ATOM 555 N N . GLU A 1 70 ? 20.215 -0.250 -15.272 1.00 79.31 70 GLU A N 1
ATOM 556 C CA . GLU A 1 70 ? 20.922 0.950 -15.709 1.00 79.31 70 GLU A CA 1
ATOM 557 C C . GLU A 1 70 ? 20.197 1.589 -16.906 1.00 79.31 70 GLU A C 1
ATOM 559 O O . GLU A 1 70 ? 19.952 0.928 -17.914 1.00 79.31 70 GLU A O 1
ATOM 564 N N . VAL A 1 71 ? 19.828 2.869 -16.797 1.00 81.56 71 VAL A N 1
ATOM 565 C CA . VAL A 1 71 ? 19.006 3.598 -17.778 1.00 81.56 71 VAL A CA 1
ATOM 566 C C . VAL A 1 71 ? 19.676 4.931 -18.131 1.00 81.56 71 VAL A C 1
ATOM 568 O O . VAL A 1 71 ? 19.834 5.782 -17.253 1.00 81.56 71 VAL A O 1
ATOM 571 N N . PRO A 1 72 ? 20.064 5.177 -19.397 1.00 82.75 72 PRO A N 1
ATOM 572 C CA . PRO A 1 72 ? 20.707 6.430 -19.782 1.00 82.75 72 PRO A CA 1
ATOM 573 C C . PRO A 1 72 ? 19.739 7.621 -19.685 1.00 82.75 72 PRO A C 1
ATOM 575 O O . PRO A 1 72 ? 18.533 7.487 -19.883 1.00 82.75 72 PRO A O 1
ATOM 578 N N . GLU A 1 73 ? 20.275 8.825 -19.454 1.00 80.56 73 GLU A N 1
ATOM 579 C CA . GLU A 1 73 ? 19.509 10.072 -19.237 1.00 80.56 73 GLU A CA 1
ATOM 580 C C . GLU A 1 73 ? 18.415 10.330 -20.294 1.00 80.56 73 GLU A C 1
ATOM 582 O O . GLU A 1 73 ? 17.318 10.786 -19.974 1.00 80.56 73 GLU A O 1
ATOM 587 N N . LYS A 1 74 ? 18.681 9.979 -21.559 1.00 85.81 74 LYS A N 1
ATOM 588 C CA . LYS A 1 74 ? 17.734 10.129 -22.678 1.00 85.81 74 LYS A CA 1
ATOM 589 C C . LYS A 1 74 ? 16.500 9.226 -22.560 1.00 85.81 74 LYS A C 1
ATOM 591 O O . LYS A 1 74 ? 15.435 9.580 -23.059 1.00 85.81 74 LYS A O 1
ATOM 596 N N . GLU A 1 75 ? 16.638 8.076 -21.908 1.00 84.19 75 GLU A N 1
ATOM 597 C CA . GLU A 1 75 ? 15.590 7.064 -21.735 1.00 84.19 75 GLU A CA 1
ATOM 598 C C . GLU A 1 75 ? 14.920 7.152 -20.358 1.00 84.19 75 GLU A C 1
ATOM 600 O O . GLU A 1 75 ? 13.786 6.696 -20.200 1.00 84.19 75 GLU A O 1
ATOM 605 N N . PHE A 1 76 ? 15.557 7.827 -19.393 1.00 83.25 76 PHE A N 1
ATOM 606 C CA . PHE A 1 76 ? 15.032 8.077 -18.048 1.00 83.25 76 PHE A CA 1
ATOM 607 C C . PHE A 1 76 ? 13.577 8.577 -18.056 1.00 83.25 76 PHE A C 1
ATOM 609 O O . PHE A 1 76 ? 12.720 8.021 -17.374 1.00 83.25 76 PHE A O 1
ATOM 616 N N . PHE A 1 77 ? 13.259 9.579 -18.885 1.00 85.44 77 PHE A N 1
ATOM 617 C CA . PHE A 1 77 ? 11.902 10.132 -18.998 1.00 85.44 77 PHE A CA 1
ATOM 618 C C . PHE A 1 77 ? 10.883 9.191 -19.663 1.00 85.44 77 PHE A C 1
ATOM 620 O O . PHE A 1 77 ? 9.682 9.453 -19.582 1.00 85.44 77 PHE A O 1
ATOM 627 N N . SER A 1 78 ? 11.336 8.128 -20.332 1.00 86.50 78 SER A N 1
ATOM 628 C CA . SER A 1 78 ? 10.481 7.054 -20.847 1.00 86.50 78 SER A CA 1
ATOM 629 C C . SER A 1 78 ? 10.195 6.042 -19.736 1.00 86.50 78 SER A C 1
ATOM 631 O O . SER A 1 78 ? 9.034 5.792 -19.406 1.00 86.50 78 SER A O 1
ATOM 633 N N . ALA A 1 79 ? 11.245 5.561 -19.061 1.00 82.56 79 ALA A N 1
ATOM 634 C CA . ALA A 1 79 ? 11.135 4.643 -17.928 1.00 82.56 79 ALA A CA 1
ATOM 635 C C . ALA A 1 79 ? 10.296 5.231 -16.773 1.00 82.56 79 ALA A C 1
ATOM 637 O O . ALA A 1 79 ? 9.412 4.558 -16.243 1.00 82.56 79 ALA A O 1
ATOM 638 N N . ALA A 1 80 ? 10.483 6.519 -16.460 1.00 83.62 80 ALA A N 1
ATOM 639 C CA . ALA A 1 80 ? 9.714 7.254 -15.452 1.00 83.62 80 ALA A CA 1
ATOM 640 C C . ALA A 1 80 ? 8.223 7.433 -15.796 1.00 83.62 80 ALA A C 1
ATOM 642 O O . ALA A 1 80 ? 7.422 7.705 -14.909 1.00 83.62 80 ALA A O 1
ATOM 643 N N . LYS A 1 81 ? 7.834 7.300 -17.073 1.00 86.75 81 LYS A N 1
ATOM 644 C CA . LYS A 1 81 ? 6.424 7.328 -17.510 1.00 86.75 81 LYS A CA 1
ATOM 645 C C . LYS A 1 81 ? 5.809 5.932 -17.610 1.00 86.75 81 LYS A C 1
ATOM 647 O O . LYS A 1 81 ? 4.587 5.807 -17.585 1.00 86.75 81 LYS A O 1
ATOM 652 N N . ALA A 1 82 ? 6.632 4.890 -17.728 1.00 84.69 82 ALA A N 1
ATOM 653 C CA . ALA A 1 82 ? 6.175 3.506 -17.805 1.00 84.69 82 ALA A CA 1
ATOM 654 C C . ALA A 1 82 ? 5.674 2.962 -16.452 1.00 84.69 82 ALA A C 1
ATOM 656 O O . ALA A 1 82 ? 4.840 2.051 -16.434 1.00 84.69 82 ALA A O 1
ATOM 657 N N . SER A 1 83 ? 6.141 3.527 -15.329 1.00 82.00 83 SER A N 1
ATOM 658 C CA . SER A 1 83 ? 5.744 3.112 -13.980 1.00 82.00 83 SER A CA 1
ATOM 659 C C . SER A 1 83 ? 5.281 4.260 -13.079 1.00 82.00 83 SER A C 1
ATOM 661 O O . SER A 1 83 ? 5.728 5.393 -13.184 1.00 82.00 83 SER A O 1
ATOM 663 N N . GLU A 1 84 ? 4.388 3.918 -12.151 1.00 80.88 84 GLU A N 1
ATOM 664 C CA . GLU A 1 84 ? 3.874 4.774 -11.073 1.00 80.88 84 GLU A CA 1
ATOM 665 C C . GLU A 1 84 ? 4.883 4.928 -9.915 1.00 80.88 84 GLU A C 1
ATOM 667 O O . GLU A 1 84 ? 4.766 5.841 -9.100 1.00 80.88 84 GLU A O 1
ATOM 672 N N . ARG A 1 85 ? 5.858 4.013 -9.806 1.00 80.81 85 ARG A N 1
ATOM 673 C CA . ARG A 1 85 ? 6.813 3.932 -8.689 1.00 80.81 85 ARG A CA 1
ATOM 674 C C . ARG A 1 85 ? 8.218 3.649 -9.196 1.00 80.81 85 ARG A C 1
ATOM 676 O O . ARG A 1 85 ? 8.418 2.737 -9.990 1.00 80.81 85 ARG A O 1
ATOM 683 N N . MET A 1 86 ? 9.184 4.418 -8.709 1.00 81.06 86 MET A N 1
ATOM 684 C CA . MET A 1 86 ? 10.551 4.448 -9.221 1.00 81.06 86 MET A CA 1
ATOM 685 C C . MET A 1 86 ? 11.479 4.945 -8.105 1.00 81.06 86 MET A C 1
ATOM 687 O O . MET A 1 86 ? 11.155 5.940 -7.457 1.00 81.06 86 MET A O 1
ATOM 691 N N . VAL A 1 87 ? 12.613 4.279 -7.866 1.00 82.12 87 VAL A N 1
ATOM 692 C CA . VAL A 1 87 ? 13.702 4.817 -7.030 1.00 82.12 87 VAL A CA 1
ATOM 693 C C . VAL A 1 87 ? 14.937 4.946 -7.912 1.00 82.12 87 VAL A C 1
ATOM 695 O O . VAL A 1 87 ? 15.311 3.999 -8.603 1.00 82.12 87 VAL A O 1
ATOM 698 N N . CYS A 1 88 ? 15.549 6.128 -7.922 1.00 81.75 88 CYS A N 1
ATOM 699 C CA . CYS A 1 88 ? 16.577 6.499 -8.893 1.00 81.75 88 CYS A CA 1
ATOM 700 C C . CYS A 1 88 ? 17.877 6.870 -8.181 1.00 81.75 88 CYS A C 1
ATOM 702 O O . CYS A 1 88 ? 17.881 7.761 -7.331 1.00 81.75 88 CYS A O 1
ATOM 704 N N . HIS A 1 89 ? 18.982 6.234 -8.561 1.00 76.50 89 HIS A N 1
ATOM 705 C CA . HIS A 1 89 ? 20.319 6.577 -8.096 1.00 76.50 89 HIS A CA 1
ATOM 706 C C . HIS A 1 89 ? 21.069 7.352 -9.191 1.00 76.50 89 HIS A C 1
ATOM 708 O O . HIS A 1 89 ? 21.543 6.778 -10.174 1.00 76.50 89 HIS A O 1
ATOM 714 N N . PHE A 1 90 ? 21.130 8.677 -9.031 1.00 78.81 90 PHE A N 1
ATOM 715 C CA . PHE A 1 90 ? 21.765 9.594 -9.985 1.00 78.81 90 PHE A CA 1
ATOM 716 C C . PHE A 1 90 ? 23.296 9.609 -9.849 1.00 78.81 90 PHE A C 1
ATOM 718 O O . PHE A 1 90 ? 23.838 9.450 -8.757 1.00 78.81 90 PHE A O 1
ATOM 725 N N . TYR A 1 91 ? 23.993 9.769 -10.979 1.00 69.12 91 TYR A N 1
ATOM 726 C CA . TYR A 1 91 ? 25.346 9.228 -11.167 1.00 69.12 91 TYR A CA 1
ATOM 727 C C . TYR A 1 91 ? 26.202 10.142 -12.060 1.00 69.12 91 TYR A C 1
ATOM 729 O O . TYR A 1 91 ? 25.697 10.724 -13.020 1.00 69.12 91 TYR A O 1
ATOM 737 N N . ARG A 1 92 ? 27.512 10.262 -11.795 1.00 69.81 92 ARG A N 1
ATOM 738 C CA . ARG A 1 92 ? 28.480 10.882 -12.727 1.00 69.81 92 ARG A CA 1
ATOM 739 C C . ARG A 1 92 ? 29.767 10.058 -12.777 1.00 69.81 92 ARG A C 1
ATOM 741 O O . ARG A 1 92 ? 30.318 9.730 -11.737 1.00 69.81 92 ARG A O 1
ATOM 748 N N . ASP A 1 93 ? 30.227 9.693 -13.969 1.00 63.81 93 ASP A N 1
ATOM 749 C CA . ASP A 1 93 ? 31.165 8.576 -14.160 1.00 63.81 93 ASP A CA 1
ATOM 750 C C . ASP A 1 93 ? 32.664 8.954 -13.996 1.00 63.81 93 ASP A C 1
ATOM 752 O O . ASP A 1 93 ? 33.508 8.643 -14.839 1.00 63.81 93 ASP A O 1
ATOM 756 N N . ASN A 1 94 ? 33.000 9.653 -12.902 1.00 63.75 94 ASN A N 1
ATOM 757 C CA . ASN A 1 94 ? 34.325 10.226 -12.609 1.00 63.75 94 ASN A CA 1
ATOM 758 C C . ASN A 1 94 ? 34.764 9.973 -11.145 1.00 63.75 94 ASN A C 1
ATOM 760 O O . ASN A 1 94 ? 33.958 9.597 -10.309 1.00 63.75 94 ASN A O 1
ATOM 764 N N . TRP A 1 95 ? 36.040 10.183 -10.806 1.00 48.56 95 TRP A N 1
ATOM 765 C CA . TRP A 1 95 ? 36.522 10.129 -9.417 1.00 48.56 95 TRP A CA 1
ATOM 766 C C . TRP A 1 95 ? 36.323 11.472 -8.673 1.00 48.56 95 TRP A C 1
ATOM 768 O O . TRP A 1 95 ? 36.581 12.522 -9.269 1.00 48.56 95 TRP A O 1
ATOM 778 N N . PRO A 1 96 ? 35.956 11.479 -7.373 1.00 55.31 96 PRO A N 1
ATOM 779 C CA . PRO A 1 96 ? 35.558 10.335 -6.550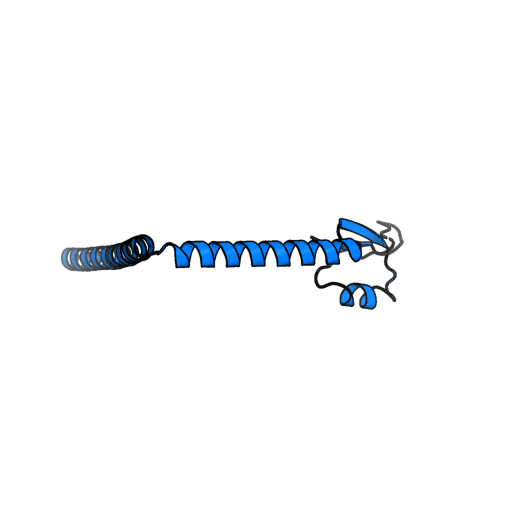 1.00 55.31 96 PRO A CA 1
ATOM 780 C C . PRO A 1 96 ? 34.118 9.879 -6.837 1.00 55.31 96 PRO A C 1
ATOM 782 O O . PRO A 1 96 ? 33.268 10.688 -7.187 1.00 55.31 96 PRO A O 1
ATOM 785 N N . CYS A 1 97 ? 33.884 8.576 -6.643 1.00 49.94 97 CYS A N 1
ATOM 786 C CA . CYS A 1 97 ? 32.682 7.805 -6.993 1.00 49.94 97 CYS A CA 1
ATOM 787 C C . CYS A 1 97 ? 32.207 7.918 -8.460 1.00 49.94 97 CYS A C 1
ATOM 789 O O . CYS A 1 97 ? 31.578 8.890 -8.866 1.00 49.94 97 CYS A O 1
ATOM 791 N N . LYS A 1 98 ? 32.393 6.818 -9.204 1.00 46.78 98 LYS A N 1
ATOM 792 C CA . LYS A 1 98 ? 31.591 6.459 -10.381 1.00 46.78 98 LYS A CA 1
ATOM 793 C C . LYS A 1 98 ? 30.279 5.802 -9.899 1.00 46.78 98 LYS A C 1
ATOM 795 O O . LYS A 1 98 ? 30.370 4.716 -9.323 1.00 46.78 98 LYS A O 1
ATOM 800 N N . PRO A 1 99 ? 29.091 6.425 -10.078 1.00 42.31 99 PRO A N 1
ATOM 801 C CA . PRO A 1 99 ? 27.828 5.667 -10.521 1.00 42.31 99 PRO A CA 1
ATOM 802 C C . PRO A 1 99 ? 26.863 5.310 -13.357 1.00 42.31 99 PRO A C 1
ATOM 804 O O . PRO A 1 99 ? 26.481 6.206 -14.177 1.00 42.31 99 PRO A O 1
ATOM 807 N N . ALA A 1 100 ? 26.688 4.156 -14.097 1.00 46.81 100 ALA A N 1
ATOM 808 C CA . ALA A 1 100 ? 25.580 3.966 -15.028 1.00 46.81 100 ALA A CA 1
ATOM 809 C C . ALA A 1 100 ? 24.275 4.110 -14.213 1.00 46.81 100 ALA A C 1
ATOM 811 O O . ALA A 1 100 ? 24.045 3.399 -13.235 1.00 46.81 100 ALA A O 1
ATOM 812 N N . HIS A 1 101 ? 23.487 5.137 -14.540 1.00 47.91 101 HIS A N 1
ATOM 813 C CA . HIS A 1 101 ? 22.316 5.598 -13.782 1.00 47.91 101 HIS A CA 1
ATOM 814 C C . HIS A 1 101 ? 21.359 4.452 -13.459 1.00 47.91 101 HIS A C 1
ATOM 816 O O . HIS A 1 101 ? 20.694 3.959 -14.363 1.00 47.91 101 HIS A O 1
ATOM 822 N N . SER A 1 102 ? 21.257 4.045 -12.191 1.00 47.00 102 SER A N 1
ATOM 823 C CA . SER A 1 102 ? 20.498 2.840 -11.855 1.00 47.00 102 SER A CA 1
ATOM 824 C C . SER A 1 102 ? 19.174 3.126 -11.169 1.00 47.00 102 SER A C 1
ATOM 826 O O . SER A 1 102 ? 19.058 3.924 -10.233 1.00 47.00 102 SER A O 1
ATOM 828 N N . GLN A 1 103 ? 18.167 2.433 -11.672 1.00 51.59 103 GLN A N 1
ATOM 829 C CA . GLN A 1 103 ? 16.784 2.508 -11.281 1.00 51.59 103 GLN A CA 1
ATOM 830 C C . GLN A 1 103 ? 16.458 1.245 -10.481 1.00 51.59 103 GLN A C 1
ATOM 832 O O . GLN A 1 103 ? 16.263 0.173 -11.051 1.00 51.59 103 GLN A O 1
ATOM 837 N N . MET A 1 104 ? 16.380 1.368 -9.154 1.00 47.91 104 MET A N 1
ATOM 838 C CA . MET A 1 104 ? 15.791 0.319 -8.327 1.00 47.91 104 MET A CA 1
ATOM 839 C C . MET A 1 104 ? 14.276 0.523 -8.355 1.00 47.91 104 MET A C 1
ATOM 841 O O . MET A 1 104 ? 13.717 1.362 -7.645 1.00 47.91 104 MET A O 1
ATOM 845 N N . LEU A 1 105 ? 13.591 -0.200 -9.235 1.00 53.66 105 LEU A N 1
ATOM 846 C CA . LEU A 1 105 ? 12.141 -0.089 -9.379 1.00 53.66 105 LEU A CA 1
ATOM 847 C C . LEU A 1 105 ? 11.436 -0.662 -8.133 1.00 53.66 105 LEU A C 1
ATOM 849 O O . LEU A 1 105 ? 11.270 -1.874 -7.989 1.00 53.66 105 LEU A O 1
ATOM 853 N N . GLY A 1 106 ? 11.069 0.237 -7.212 1.00 49.84 106 GLY A N 1
ATOM 854 C CA . GLY A 1 106 ? 10.535 -0.075 -5.881 1.00 49.84 106 GLY A CA 1
ATOM 855 C C . GLY A 1 106 ? 9.165 -0.768 -5.872 1.00 49.84 106 GLY A C 1
ATOM 856 O O . GLY A 1 106 ? 8.402 -0.691 -6.835 1.00 49.84 106 GLY A O 1
ATOM 857 N N . VAL A 1 107 ? 8.870 -1.451 -4.761 1.00 46.41 107 VAL A N 1
ATOM 858 C CA . VAL A 1 107 ? 7.725 -2.375 -4.579 1.00 46.41 107 VAL A CA 1
ATOM 859 C C . VAL A 1 107 ? 6.448 -1.679 -4.059 1.00 46.41 107 VAL A C 1
ATOM 861 O O . VAL A 1 107 ? 6.503 -0.517 -3.591 1.00 46.41 107 VAL A O 1
#

Mean predicted aligned error: 12.76 Å

Foldseek 3Di:
DVVVVVVVVVVVVVVVVVVVVVVVVVVVVVVVVCDPVNVVVVVVVVVVVVVVVVVLVVLLVVLVAQDKDQDDPVCVVVSPVSDPFWDWDDADCDPPDGDSIIINRYD

Solvent-accessible surface area (backbone atoms only — not comparable to full-atom values): 6193 Å² total; per-residue (Å²): 122,61,70,60,54,50,55,51,51,53,50,50,52,53,52,53,51,46,64,48,49,58,56,47,52,54,52,50,61,49,60,76,62,62,45,75,63,60,52,47,53,55,49,52,53,50,51,52,52,51,49,57,51,49,52,49,53,50,53,39,45,77,72,50,38,81,42,83,45,69,45,58,79,90,47,40,72,51,58,61,67,75,43,98,56,75,39,79,50,84,52,52,84,44,89,84,64,66,60,81,31,31,35,42,24,54,134

Organism: Aegilops tauschii (NCBI:txid37682)

Sequence (107 aa):
MDGVIGQILEKQVLSAAKAVEDKLDEQIAALERLDPDDIEALRERRILQMRRAAERRAKWRALGHGEYTEVPEKEFFSAAKASERMVCHFYRDNWPCKPAHSQMLGV